Protein AF-A0AAP8LAS8-F1 (afdb_monomer_lite)

Secondary structure (DSSP, 8-state):
-B-S-S----EEEE--EEE-TTS-EEEE--EEE-EEEEEEE-TTS-EEEEEEE-TT-EEEEETTEEEEEEEE--SS-TTPPPTTSB-SSSSBSS-TT--GGGGGG-GGGHHHHS-----EEEEEEE------TTT-

Organism: Escherichia coli (NCBI:txid562)

InterPro domains:
  IPR002628 Photosystem II extrinsic protein O [PF01716] (1-136)
  IPR002628 Photosystem II extrinsic protein O [PTHR34058] (1-136)
  IPR011250 Outer membrane protein/outer membrane enzyme PagP, beta-barrel [SSF56925] (1-136)

Radius of gyration: 20.75 Å; chains: 1; bounding box: 40×28×65 Å

Sequence (136 aa):
KLMTRLTYTLDEIEGPFEVSPDGTIKFEEKDGIDYAAVTVQLPGGERVPFLFTIKQLVASGKPDSFSGEFLVPSYRGSSFLDPKGRGGSTGYDNAVALPAGGRGDEEELLKENIKNTASSTGKNTLSVTKSKPQTG

pLDDT: mean 96.31, std 3.67, range [77.0, 98.75]

Structure (mmCIF, N/CA/C/O backbone):
data_AF-A0AAP8LAS8-F1
#
_entry.id   AF-A0AAP8LAS8-F1
#
loop_
_atom_site.group_PDB
_atom_site.id
_atom_site.type_symbol
_atom_site.label_atom_id
_atom_site.label_alt_id
_atom_site.label_comp_id
_atom_site.label_asym_id
_atom_site.label_entity_id
_atom_site.label_seq_id
_atom_site.pdbx_PDB_ins_code
_atom_site.Cartn_x
_atom_site.Cartn_y
_atom_site.Cartn_z
_atom_site.occupancy
_atom_site.B_iso_or_equiv
_atom_site.auth_seq_id
_atom_site.auth_comp_id
_atom_site.auth_asym_id
_atom_site.auth_atom_id
_atom_site.pdbx_PDB_model_num
ATOM 1 N N . LYS A 1 1 ? -8.025 -13.478 -8.315 1.00 95.81 1 LYS A N 1
ATOM 2 C CA . LYS A 1 1 ? -7.359 -14.565 -7.543 1.00 95.81 1 LYS A CA 1
ATOM 3 C C . LYS A 1 1 ? -6.045 -14.048 -6.958 1.00 95.81 1 LYS A C 1
ATOM 5 O O . LYS A 1 1 ? -5.314 -13.392 -7.684 1.00 95.81 1 LYS A O 1
ATOM 10 N N . LEU A 1 2 ? -5.740 -14.325 -5.689 1.00 97.81 2 LEU A N 1
ATOM 11 C CA . LEU A 1 2 ? -4.477 -13.926 -5.047 1.00 97.81 2 LEU A CA 1
ATOM 12 C C . LEU A 1 2 ? -3.283 -14.739 -5.575 1.00 97.81 2 LEU A C 1
ATOM 14 O O . LEU A 1 2 ? -3.393 -15.960 -5.685 1.00 97.81 2 LEU A O 1
ATOM 18 N N . MET A 1 3 ? -2.165 -14.071 -5.881 1.00 98.19 3 MET A N 1
ATOM 19 C CA . MET A 1 3 ? -0.950 -14.699 -6.430 1.00 98.19 3 MET A CA 1
ATOM 20 C C . MET A 1 3 ? 0.208 -14.787 -5.429 1.00 98.19 3 MET A C 1
ATOM 22 O O . MET A 1 3 ? 1.090 -15.624 -5.595 1.00 98.19 3 MET A O 1
ATOM 26 N N . THR A 1 4 ? 0.216 -13.952 -4.389 1.00 97.56 4 THR A N 1
ATOM 27 C CA . THR A 1 4 ? 1.372 -13.765 -3.492 1.00 97.56 4 THR A CA 1
ATOM 28 C C . THR A 1 4 ? 1.348 -14.626 -2.227 1.00 97.56 4 THR A C 1
ATOM 30 O O . THR A 1 4 ? 2.141 -14.400 -1.326 1.00 97.56 4 THR A O 1
ATOM 33 N N . ARG A 1 5 ? 0.510 -15.674 -2.164 1.00 98.12 5 ARG A N 1
ATOM 34 C CA . ARG A 1 5 ? 0.372 -16.558 -0.981 1.00 98.12 5 ARG A CA 1
ATOM 35 C C . ARG A 1 5 ? -0.022 -15.753 0.274 1.00 98.12 5 ARG A C 1
ATOM 37 O O . ARG A 1 5 ? -0.699 -14.741 0.158 1.00 98.12 5 ARG A O 1
ATOM 44 N N . LEU A 1 6 ? 0.329 -16.234 1.467 1.00 98.06 6 LEU A N 1
ATOM 45 C CA . LEU A 1 6 ? -0.075 -15.675 2.762 1.00 98.06 6 LEU A CA 1
ATOM 46 C C . LEU A 1 6 ? 0.893 -14.575 3.234 1.00 98.06 6 LEU A C 1
ATOM 48 O O . LEU A 1 6 ? 1.549 -14.726 4.256 1.00 98.06 6 LEU A O 1
ATOM 52 N N . THR A 1 7 ? 1.026 -13.502 2.454 1.00 97.81 7 THR A N 1
ATOM 53 C CA . THR A 1 7 ? 1.972 -12.397 2.730 1.00 97.81 7 THR A CA 1
ATOM 54 C C . THR A 1 7 ? 1.297 -11.024 2.737 1.00 97.81 7 THR A C 1
ATOM 56 O O . THR A 1 7 ? 1.943 -10.026 2.441 1.00 97.81 7 THR A O 1
ATOM 59 N N . TYR A 1 8 ? -0.020 -10.975 2.951 1.00 97.94 8 TYR A N 1
ATOM 60 C CA . TYR A 1 8 ? -0.848 -9.774 2.756 1.00 97.94 8 TYR A CA 1
ATOM 61 C C . TYR A 1 8 ? -1.455 -9.219 4.049 1.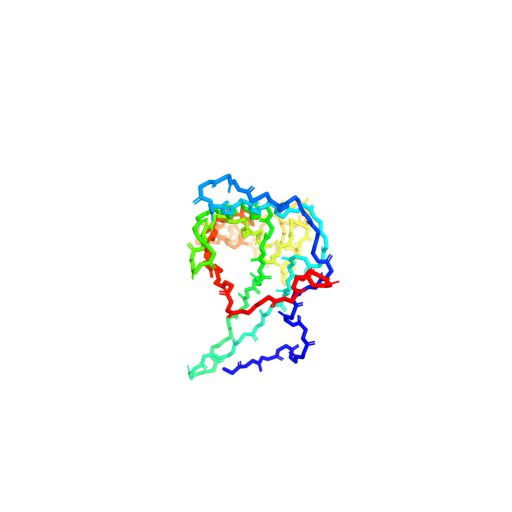00 97.94 8 TYR A C 1
ATOM 63 O O . TYR A 1 8 ? -2.187 -8.235 3.999 1.00 97.94 8 TYR A O 1
ATOM 71 N N . THR A 1 9 ? -1.203 -9.867 5.184 1.00 98.44 9 THR A N 1
ATOM 72 C CA . THR A 1 9 ? -1.667 -9.401 6.492 1.00 98.44 9 THR A CA 1
ATOM 73 C C . THR A 1 9 ? -0.750 -8.288 6.981 1.00 98.44 9 THR A C 1
ATOM 75 O O . THR A 1 9 ? 0.468 -8.411 6.865 1.00 98.44 9 THR A O 1
ATOM 78 N N . LEU A 1 10 ? -1.349 -7.221 7.507 1.00 98.50 10 LEU A N 1
ATOM 79 C CA . LEU A 1 10 ? -0.649 -6.182 8.258 1.00 98.50 10 LEU A CA 1
ATOM 80 C C . LEU A 1 10 ? -0.706 -6.558 9.735 1.00 98.50 10 LEU A C 1
ATOM 82 O O . LEU A 1 10 ? -1.750 -7.036 10.187 1.00 98.50 10 LEU A O 1
ATOM 86 N N . ASP A 1 11 ? 0.392 -6.380 10.456 1.00 98.38 11 ASP A N 1
ATOM 87 C CA . ASP A 1 11 ? 0.525 -6.874 11.827 1.00 98.38 11 ASP A CA 1
ATOM 88 C C . ASP A 1 11 ? 1.465 -5.992 12.653 1.00 98.38 11 ASP A C 1
ATOM 90 O O . ASP A 1 11 ? 2.230 -5.202 12.095 1.00 98.38 11 ASP A O 1
ATOM 94 N N . GLU A 1 12 ? 1.382 -6.134 13.977 1.00 98.12 12 GLU A N 1
ATOM 95 C CA . GLU A 1 12 ? 2.212 -5.413 14.955 1.00 98.12 12 GLU A CA 1
ATOM 96 C C . GLU A 1 12 ? 2.197 -3.887 14.742 1.00 98.12 12 GLU A C 1
ATOM 98 O O . GLU A 1 12 ? 3.207 -3.208 14.894 1.00 98.12 12 GLU A O 1
ATOM 103 N N . ILE A 1 13 ? 1.035 -3.351 14.349 1.00 98.56 13 ILE A N 1
ATOM 104 C CA . ILE A 1 13 ? 0.842 -1.919 14.118 1.00 98.56 13 ILE A CA 1
ATOM 105 C C . ILE A 1 13 ? 0.608 -1.204 15.445 1.00 98.56 13 ILE A C 1
ATOM 107 O O . ILE A 1 13 ? -0.321 -1.533 16.188 1.00 98.56 13 ILE A O 1
ATOM 111 N N . GLU A 1 14 ? 1.402 -0.169 15.689 1.00 98.31 14 GLU A N 1
ATOM 112 C CA . GLU A 1 14 ? 1.330 0.663 16.881 1.00 98.31 14 GLU A CA 1
ATOM 113 C C . GLU A 1 14 ? 0.897 2.093 16.547 1.00 98.31 14 GLU A C 1
ATOM 115 O O . GLU A 1 14 ? 1.136 2.628 15.460 1.00 98.31 14 GLU A O 1
ATOM 120 N N . GLY A 1 15 ? 0.247 2.739 17.513 1.00 98.31 15 GLY A N 1
ATOM 121 C CA . GLY A 1 15 ? -0.205 4.111 17.358 1.00 98.31 15 GLY A CA 1
ATOM 122 C C . GLY A 1 15 ? -1.117 4.583 18.488 1.00 98.31 15 GLY A C 1
ATOM 123 O O . GLY A 1 15 ? -1.733 3.757 19.169 1.00 98.31 15 GLY A O 1
ATOM 124 N N . PRO A 1 16 ? -1.219 5.904 18.730 1.00 98.38 16 PRO A N 1
ATOM 125 C CA . PRO A 1 16 ? -2.176 6.439 19.686 1.00 98.38 16 PRO A CA 1
ATOM 126 C C . PRO A 1 16 ? -3.612 6.111 19.263 1.00 98.38 16 PRO A C 1
ATOM 128 O O . PRO A 1 16 ? -4.014 6.313 18.114 1.00 98.38 16 PRO A O 1
ATOM 131 N N . PHE A 1 17 ? -4.390 5.637 20.233 1.00 98.06 17 PHE A N 1
ATOM 132 C CA . PHE A 1 17 ? -5.813 5.360 20.106 1.00 98.06 17 PHE A CA 1
ATOM 133 C C . PHE A 1 17 ? -6.560 6.132 21.195 1.00 98.06 17 PHE A C 1
ATOM 135 O O . PHE A 1 17 ? -6.538 5.768 22.370 1.00 98.06 17 PHE A O 1
ATOM 142 N N . GLU A 1 18 ? -7.194 7.232 20.808 1.00 98.12 18 GLU A N 1
ATOM 143 C CA . GLU A 1 18 ? -7.873 8.147 21.719 1.00 98.12 18 GLU A CA 1
ATOM 144 C C . GLU A 1 18 ? -9.383 7.947 21.643 1.00 98.12 18 GLU A C 1
ATOM 146 O O . GLU A 1 18 ? -9.970 7.951 20.561 1.00 98.12 18 GLU A O 1
ATOM 151 N N . VAL A 1 19 ? -10.025 7.819 22.805 1.00 97.56 19 VAL A N 1
ATOM 152 C CA . VAL A 1 19 ? -11.485 7.793 22.926 1.00 97.56 19 VAL A CA 1
ATOM 153 C C . VAL A 1 19 ? -11.931 9.088 23.590 1.00 97.56 19 VAL A C 1
ATOM 155 O O . VAL A 1 19 ? -11.585 9.370 24.736 1.00 97.56 19 VAL A O 1
ATOM 158 N N . SER A 1 20 ? -12.696 9.887 22.855 1.00 97.38 20 SER A N 1
ATOM 159 C CA . SER A 1 20 ? -13.236 11.158 23.331 1.00 97.38 20 SER A CA 1
ATOM 160 C C . SER A 1 20 ? -14.463 10.951 24.233 1.00 97.38 20 SER A C 1
ATOM 162 O O . SER A 1 20 ? -15.153 9.936 24.101 1.00 97.38 20 SER A O 1
ATOM 164 N N . PRO A 1 21 ? -14.798 11.906 25.126 1.00 97.19 21 PRO A N 1
ATOM 165 C CA . PRO A 1 21 ? -15.956 11.791 26.023 1.00 97.19 21 PRO A CA 1
ATOM 166 C C . PRO A 1 21 ? -17.308 11.627 25.315 1.00 97.19 21 PRO A C 1
ATOM 168 O O . PRO A 1 21 ? -18.248 11.086 25.888 1.00 97.19 21 PRO A O 1
ATOM 171 N N . ASP A 1 22 ? -17.416 12.084 24.069 1.00 95.88 22 ASP A N 1
ATOM 172 C CA . ASP A 1 22 ? -18.601 11.929 23.224 1.00 95.88 22 ASP A CA 1
ATOM 173 C C . ASP A 1 22 ? -18.661 10.555 22.517 1.00 95.88 22 ASP A C 1
ATOM 175 O O . ASP A 1 22 ? -19.577 10.281 21.735 1.00 95.88 22 ASP A O 1
ATOM 179 N N . GLY A 1 23 ? -17.670 9.695 22.758 1.00 95.44 23 GLY A N 1
ATOM 180 C CA . GLY A 1 23 ? -17.538 8.367 22.179 1.00 95.44 23 GLY A CA 1
ATOM 181 C C . GLY A 1 23 ? -16.921 8.332 20.781 1.00 95.44 23 GLY A C 1
ATOM 182 O O . GLY A 1 23 ? -16.968 7.272 20.163 1.00 95.44 23 GLY A O 1
ATOM 183 N N . THR A 1 24 ? -16.375 9.431 20.238 1.00 97.62 24 THR A N 1
ATOM 184 C CA . THR A 1 24 ? -15.558 9.321 19.013 1.00 97.62 24 THR A CA 1
ATOM 185 C C . THR A 1 24 ? -14.188 8.732 19.303 1.00 97.62 24 THR A C 1
ATOM 187 O O . THR A 1 24 ? -13.578 9.035 20.326 1.00 97.62 24 THR A O 1
ATOM 190 N N . ILE A 1 25 ? -13.694 7.929 18.369 1.00 98.25 25 ILE A N 1
ATOM 191 C CA . ILE A 1 25 ? -12.334 7.406 18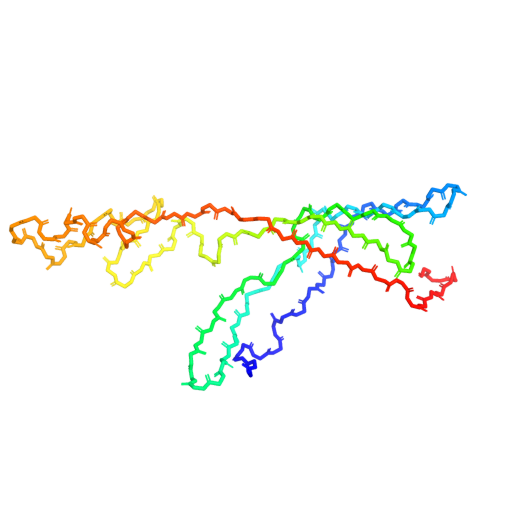.346 1.00 98.25 25 ILE A CA 1
ATOM 192 C C . ILE A 1 25 ? -11.499 8.251 17.392 1.00 98.25 25 ILE A C 1
ATOM 194 O O . ILE A 1 25 ? -11.975 8.648 16.324 1.00 98.25 25 ILE A O 1
ATOM 198 N N . LYS A 1 26 ? -10.237 8.458 17.756 1.00 98.44 26 LYS A N 1
ATOM 199 C CA . LYS A 1 26 ? -9.180 8.887 16.849 1.00 98.44 26 LYS A CA 1
ATOM 200 C C . LYS A 1 26 ? -8.008 7.915 16.960 1.00 98.44 26 LYS A C 1
ATOM 202 O O . LYS A 1 26 ? -7.439 7.752 18.033 1.00 98.44 26 LYS A O 1
ATOM 207 N N . PHE A 1 27 ? -7.665 7.272 15.853 1.00 98.56 27 PHE A N 1
ATOM 208 C CA . PHE A 1 27 ? -6.518 6.380 15.736 1.00 98.56 27 PHE A CA 1
ATOM 209 C C . PHE A 1 27 ? -5.513 6.978 14.754 1.00 98.56 27 PHE A C 1
ATOM 211 O O . PHE A 1 27 ? -5.894 7.353 13.642 1.00 98.56 27 PHE A O 1
ATOM 218 N N . GLU A 1 28 ? -4.246 7.058 15.153 1.00 98.62 28 GLU A N 1
ATOM 219 C CA . GLU A 1 28 ? -3.154 7.428 14.252 1.00 98.62 28 GLU A CA 1
ATOM 220 C C . GLU A 1 28 ? -2.126 6.305 14.197 1.00 98.62 28 GLU A C 1
ATOM 222 O O . GLU A 1 28 ? -1.546 5.964 15.218 1.00 98.62 28 GLU A O 1
ATOM 227 N N . GLU A 1 29 ? -1.867 5.763 13.014 1.00 98.62 29 GLU A N 1
ATOM 228 C CA . GLU A 1 29 ? -0.793 4.792 12.803 1.00 98.62 29 GLU A CA 1
ATOM 229 C C . GLU A 1 29 ? 0.585 5.479 12.918 1.00 98.62 29 GLU A C 1
ATOM 231 O O . GLU A 1 29 ? 0.734 6.647 12.528 1.00 98.62 29 GLU A O 1
ATOM 236 N N . LYS A 1 30 ? 1.574 4.791 13.514 1.00 98.00 30 LYS A N 1
ATOM 237 C CA . LYS A 1 30 ? 2.943 5.309 13.700 1.00 98.00 30 LYS A CA 1
ATOM 238 C C . LYS A 1 30 ? 4.043 4.351 13.254 1.00 98.00 30 LYS A C 1
ATOM 240 O O . LYS A 1 30 ? 5.045 4.840 12.730 1.00 98.00 30 LYS A O 1
ATOM 245 N N . ASP A 1 31 ? 3.908 3.063 13.551 1.00 97.38 31 ASP A N 1
ATOM 246 C CA . ASP A 1 31 ? 4.915 2.051 13.236 1.00 97.38 31 ASP A CA 1
ATOM 247 C C . ASP A 1 31 ? 4.282 0.655 13.096 1.00 97.38 31 ASP A C 1
ATOM 249 O O . ASP A 1 31 ? 3.112 0.451 13.431 1.00 97.38 31 ASP A O 1
ATOM 253 N N . GLY A 1 32 ? 5.079 -0.309 12.633 1.00 98.00 32 GLY A N 1
ATOM 254 C CA . GLY A 1 32 ? 4.721 -1.718 12.493 1.00 98.00 32 GLY A CA 1
ATOM 255 C C . GLY A 1 32 ? 4.862 -2.242 11.065 1.00 98.00 32 GLY A C 1
ATOM 256 O O . GLY A 1 32 ? 5.435 -1.601 10.178 1.00 98.00 32 GLY A O 1
ATOM 257 N N . ILE A 1 33 ? 4.307 -3.431 10.808 1.00 98.38 33 ILE A N 1
ATOM 258 C CA . ILE A 1 33 ? 4.209 -3.992 9.452 1.00 98.38 33 ILE A CA 1
ATOM 259 C C . ILE A 1 33 ? 2.928 -3.449 8.808 1.00 98.38 33 ILE A C 1
ATOM 261 O O . ILE A 1 33 ? 1.928 -4.141 8.622 1.00 98.38 33 ILE A O 1
ATOM 265 N N . ASP A 1 34 ? 2.974 -2.161 8.486 1.00 98.25 34 ASP A N 1
ATOM 266 C CA . ASP A 1 34 ? 1.869 -1.326 8.006 1.00 98.25 34 ASP A CA 1
ATOM 267 C C . ASP A 1 34 ? 1.688 -1.343 6.476 1.00 98.25 34 ASP A C 1
ATOM 269 O O . ASP A 1 34 ? 0.794 -0.673 5.948 1.00 98.25 34 ASP A O 1
ATOM 273 N N . TYR A 1 35 ? 2.504 -2.120 5.752 1.00 98.44 35 TYR A N 1
ATOM 274 C CA . TYR A 1 35 ? 2.341 -2.384 4.325 1.00 98.44 35 TYR A CA 1
ATOM 275 C C . TYR A 1 35 ? 2.719 -3.815 3.919 1.00 98.44 35 TYR A C 1
ATOM 277 O O . TYR A 1 35 ? 3.623 -4.438 4.469 1.00 98.44 35 TYR A O 1
ATOM 285 N N . ALA A 1 36 ? 2.069 -4.311 2.868 1.00 98.62 36 ALA A N 1
ATOM 286 C CA . ALA A 1 36 ? 2.315 -5.607 2.263 1.00 98.62 36 ALA A CA 1
ATOM 287 C C . ALA A 1 36 ? 2.222 -5.526 0.733 1.00 98.62 36 ALA A C 1
ATOM 289 O O . ALA A 1 36 ? 1.262 -5.001 0.161 1.00 98.62 36 ALA A O 1
ATOM 290 N N . ALA A 1 37 ? 3.221 -6.073 0.041 1.00 98.50 37 ALA A N 1
ATOM 291 C CA . ALA A 1 37 ? 3.218 -6.165 -1.414 1.00 98.50 37 ALA A CA 1
ATOM 292 C C . ALA A 1 37 ? 2.298 -7.304 -1.873 1.00 98.50 37 ALA A C 1
ATOM 294 O O . ALA A 1 37 ? 2.549 -8.479 -1.598 1.00 98.50 37 ALA A O 1
ATOM 295 N N . VAL A 1 38 ? 1.249 -6.962 -2.619 1.00 98.69 38 VAL A N 1
ATOM 296 C CA . VAL A 1 38 ? 0.233 -7.913 -3.072 1.00 98.69 38 VAL A CA 1
ATOM 297 C C . VAL A 1 38 ? 0.170 -7.924 -4.592 1.00 98.69 38 VAL A C 1
ATOM 299 O O . VAL A 1 38 ? 0.391 -6.925 -5.273 1.00 98.69 38 VAL A O 1
ATOM 302 N N . THR A 1 39 ? -0.116 -9.088 -5.164 1.00 98.69 39 THR A N 1
ATOM 303 C CA . THR A 1 39 ? -0.480 -9.196 -6.577 1.00 98.69 39 THR A CA 1
ATOM 304 C C . THR A 1 39 ? -1.694 -10.090 -6.708 1.00 98.69 39 THR A C 1
ATOM 306 O O . THR A 1 39 ? -1.735 -11.206 -6.179 1.00 98.69 39 THR A O 1
ATOM 309 N N . VAL A 1 40 ? -2.684 -9.602 -7.444 1.00 98.44 40 VAL A N 1
ATOM 310 C CA . VAL A 1 40 ? -3.886 -10.356 -7.792 1.00 98.44 40 VAL A CA 1
ATOM 311 C C . VAL A 1 40 ? -3.958 -10.538 -9.297 1.00 98.44 40 VAL A C 1
ATOM 313 O O . VAL A 1 40 ? -3.444 -9.731 -10.062 1.00 98.44 40 VAL A O 1
ATOM 316 N N . GLN A 1 41 ? -4.598 -11.617 -9.722 1.00 98.44 41 GLN A N 1
ATOM 317 C CA . GLN A 1 41 ? -4.915 -11.877 -11.116 1.00 98.44 41 GLN A CA 1
ATOM 318 C C . GLN A 1 41 ? -6.410 -11.653 -11.348 1.00 98.44 41 GLN A C 1
ATOM 320 O O . GLN A 1 41 ? -7.235 -12.284 -10.670 1.00 98.44 41 GLN A O 1
ATOM 325 N N . LEU A 1 42 ? -6.741 -10.763 -12.278 1.00 98.19 42 LEU A N 1
ATOM 326 C CA . LEU A 1 42 ? -8.096 -10.500 -12.749 1.00 98.19 42 LEU A CA 1
ATOM 327 C C . LEU A 1 42 ? -8.588 -11.638 -13.662 1.00 98.19 42 LEU A C 1
ATOM 329 O O . LEU A 1 42 ? -7.780 -12.423 -14.182 1.00 98.19 42 LEU A O 1
ATOM 333 N N . PRO A 1 43 ? -9.912 -11.759 -13.874 1.00 97.94 43 PRO A N 1
ATOM 334 C CA . PRO A 1 43 ? -10.440 -12.557 -14.975 1.00 97.94 43 PRO A CA 1
ATOM 335 C C . PRO A 1 43 ? -9.767 -12.152 -16.294 1.00 97.94 43 PRO A C 1
ATOM 337 O O . PRO A 1 43 ? -9.520 -10.975 -16.526 1.00 97.94 43 PRO A O 1
ATOM 340 N N . GLY A 1 44 ? -9.420 -13.124 -17.135 1.00 97.31 44 GLY A N 1
ATOM 341 C CA . GLY A 1 44 ? -8.662 -12.870 -18.369 1.00 97.31 44 GLY A CA 1
ATOM 342 C C . GLY A 1 44 ? -7.137 -12.915 -18.214 1.00 97.31 44 GLY A C 1
ATOM 343 O O . GLY A 1 44 ? -6.432 -12.948 -19.213 1.00 97.31 44 GLY A O 1
ATOM 344 N N . GLY A 1 45 ? -6.610 -13.018 -16.989 1.00 97.88 45 GLY A N 1
ATOM 345 C CA . GLY A 1 45 ? -5.195 -13.329 -16.759 1.00 97.88 45 GLY A CA 1
ATOM 346 C C . GLY A 1 45 ? -4.291 -12.140 -16.450 1.00 97.88 45 GLY A C 1
ATOM 347 O O . GLY A 1 45 ? -3.141 -12.354 -16.064 1.00 97.88 45 GLY A O 1
ATOM 348 N N . GLU A 1 46 ? -4.809 -10.916 -16.536 1.00 98.38 46 GLU A N 1
ATOM 349 C CA . GLU A 1 46 ? -4.083 -9.706 -16.154 1.00 98.38 46 GLU A CA 1
ATOM 350 C C . GLU A 1 46 ? -3.686 -9.744 -14.672 1.00 98.38 46 GLU A C 1
ATOM 352 O O . GLU A 1 46 ? -4.490 -10.105 -13.808 1.00 98.38 46 GLU A O 1
ATOM 357 N N . ARG A 1 47 ? -2.437 -9.377 -14.371 1.00 98.38 47 ARG A N 1
ATOM 358 C CA . ARG A 1 47 ? -1.913 -9.303 -13.004 1.00 98.38 47 ARG A CA 1
ATOM 359 C C . ARG A 1 47 ? -1.777 -7.851 -12.579 1.00 98.38 47 ARG A C 1
ATOM 361 O O . ARG A 1 47 ? -1.029 -7.103 -13.195 1.00 98.38 47 ARG A O 1
ATOM 368 N N . VAL A 1 48 ? -2.432 -7.506 -11.480 1.00 98.56 48 VAL A N 1
ATOM 369 C CA . VAL A 1 48 ? -2.422 -6.165 -10.899 1.00 98.56 48 VAL A CA 1
ATOM 370 C C . VAL A 1 48 ? -1.633 -6.210 -9.587 1.00 98.56 48 VAL A C 1
ATOM 372 O O . VAL A 1 48 ? -2.117 -6.790 -8.604 1.00 98.56 48 VAL A O 1
ATOM 375 N N . PRO A 1 49 ? -0.397 -5.680 -9.558 1.00 98.50 49 PRO A N 1
ATOM 376 C CA . PRO A 1 49 ? 0.348 -5.480 -8.325 1.00 98.50 49 PRO A CA 1
ATOM 377 C C . PRO A 1 49 ? -0.121 -4.207 -7.616 1.00 98.50 49 PRO A C 1
ATOM 379 O O . PRO A 1 49 ? -0.382 -3.190 -8.254 1.00 98.50 49 PRO A O 1
ATOM 382 N N . PHE A 1 50 ? -0.193 -4.249 -6.291 1.00 98.56 50 PHE A N 1
ATOM 383 C CA . PHE A 1 50 ? -0.473 -3.083 -5.460 1.00 98.56 50 PHE A CA 1
ATOM 384 C C . PHE A 1 50 ? 0.150 -3.252 -4.073 1.00 98.56 50 PHE A C 1
ATOM 386 O O . PHE A 1 50 ? 0.475 -4.364 -3.647 1.00 98.56 50 PHE A O 1
ATOM 393 N N . LEU A 1 51 ? 0.335 -2.136 -3.372 1.00 98.19 51 LEU A N 1
ATOM 394 C CA . LEU A 1 51 ? 0.751 -2.132 -1.976 1.00 98.19 51 LEU A CA 1
ATOM 395 C C . LEU A 1 51 ? -0.507 -2.031 -1.111 1.00 98.19 51 LEU A C 1
ATOM 397 O O . LEU A 1 51 ? -1.196 -1.015 -1.151 1.00 98.19 51 LEU A O 1
ATOM 401 N N . PHE A 1 52 ? -0.839 -3.087 -0.370 1.00 98.56 52 PHE A N 1
ATOM 402 C CA . PHE A 1 52 ? -1.853 -2.988 0.676 1.00 98.56 52 PHE A CA 1
ATOM 403 C C . PHE A 1 52 ? -1.200 -2.318 1.881 1.00 98.56 52 PHE A C 1
ATOM 405 O O . PHE A 1 52 ? -0.165 -2.794 2.326 1.00 98.56 52 PHE A O 1
ATOM 412 N N . THR A 1 53 ? 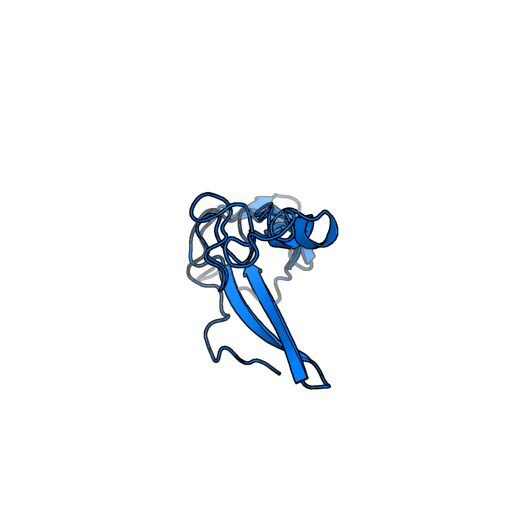-1.722 -1.190 2.350 1.00 98.75 53 THR A N 1
ATOM 413 C CA . THR A 1 53 ? -1.033 -0.353 3.341 1.00 98.75 53 THR A CA 1
ATOM 414 C C . THR A 1 53 ? -2.026 0.456 4.159 1.00 98.75 53 THR A C 1
ATOM 416 O O . THR A 1 53 ? -3.126 0.735 3.682 1.00 98.75 53 THR A O 1
ATOM 419 N N . ILE A 1 54 ? -1.616 0.850 5.361 1.00 98.62 54 ILE A N 1
ATOM 420 C CA . ILE A 1 54 ? -2.268 1.884 6.175 1.00 98.62 54 ILE A CA 1
ATOM 421 C C . ILE A 1 54 ? -1.267 2.933 6.691 1.00 98.62 54 ILE A C 1
ATOM 423 O O . ILE A 1 54 ? -1.544 3.610 7.674 1.00 98.62 54 ILE A O 1
ATOM 427 N N . LYS A 1 55 ? -0.120 3.083 6.016 1.00 98.50 55 LYS A N 1
ATOM 428 C CA . LYS A 1 55 ? 0.904 4.093 6.325 1.00 98.50 55 LYS A CA 1
ATOM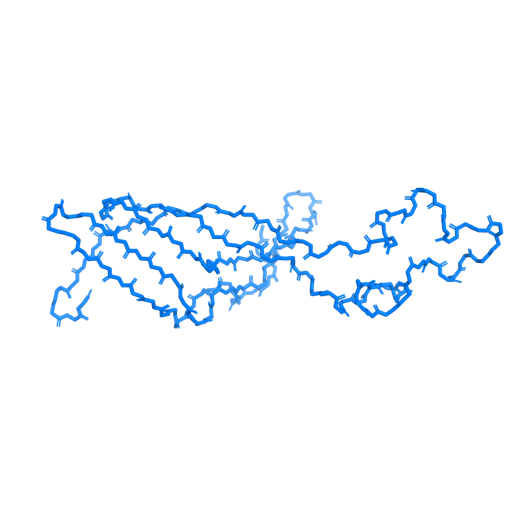 429 C C . LYS A 1 55 ? 0.319 5.473 6.589 1.00 98.50 55 LYS A C 1
ATOM 431 O O . LYS A 1 55 ? -0.377 6.020 5.735 1.00 98.50 55 LYS A O 1
ATOM 436 N N . GLN A 1 56 ? 0.696 6.068 7.711 1.00 98.38 56 GLN A N 1
ATOM 437 C CA . GLN A 1 56 ? 0.275 7.395 8.152 1.00 98.38 56 GLN A CA 1
ATOM 438 C C . GLN A 1 56 ? -1.252 7.541 8.224 1.00 98.38 56 GLN A C 1
ATOM 440 O O . GLN A 1 56 ? -1.782 8.629 7.993 1.00 98.38 56 GLN A O 1
ATOM 445 N N . LEU A 1 57 ? -1.974 6.450 8.507 1.00 98.69 57 LEU A N 1
ATOM 446 C CA . LEU A 1 57 ? -3.423 6.493 8.665 1.00 98.69 57 LEU A CA 1
ATOM 447 C C . LEU A 1 57 ? -3.791 7.403 9.835 1.00 98.69 57 LEU A C 1
ATOM 449 O O . LEU A 1 57 ? -3.354 7.182 10.960 1.00 98.69 57 LEU A O 1
ATOM 453 N N . VAL A 1 58 ? -4.677 8.361 9.576 1.00 98.31 58 VAL A N 1
ATOM 454 C CA . VAL A 1 58 ? -5.360 9.137 10.617 1.00 98.31 58 VAL A CA 1
ATOM 455 C C . VAL A 1 58 ? -6.854 8.886 10.483 1.00 98.31 58 VAL A C 1
ATOM 457 O O . VAL A 1 58 ? -7.521 9.488 9.641 1.00 98.31 58 VAL A O 1
ATOM 460 N N . ALA A 1 59 ? -7.382 7.964 11.288 1.00 98.50 59 ALA A N 1
ATOM 461 C CA . ALA A 1 59 ? -8.782 7.565 11.255 1.00 98.50 59 ALA A CA 1
ATOM 462 C C . ALA A 1 59 ? -9.560 8.173 12.423 1.00 98.50 59 ALA A C 1
ATOM 464 O O . ALA A 1 59 ? -9.147 8.077 13.575 1.00 98.50 59 ALA A O 1
ATOM 465 N N . SER A 1 60 ? -10.713 8.776 12.136 1.00 98.44 60 SER A N 1
ATOM 466 C CA . SER A 1 60 ? -11.590 9.358 13.153 1.00 98.44 60 SER A CA 1
ATOM 467 C C . SER A 1 60 ? -13.061 9.068 12.871 1.00 98.44 60 SER A C 1
ATOM 469 O O . SER A 1 60 ? -13.460 8.839 11.726 1.00 98.44 60 SER A O 1
ATOM 471 N N . GLY A 1 61 ? -13.875 9.024 13.921 1.00 98.38 61 GLY A N 1
ATOM 472 C CA . GLY A 1 61 ? -15.313 8.785 13.807 1.00 98.38 61 GLY A CA 1
ATOM 473 C C . GLY A 1 61 ? -15.874 8.028 15.000 1.00 98.38 61 GLY A C 1
ATOM 474 O O . GLY A 1 61 ? -15.267 7.987 16.067 1.00 98.38 61 GLY A O 1
ATOM 475 N N . LYS A 1 62 ? -17.059 7.445 14.837 1.00 98.12 62 LYS A N 1
ATOM 476 C CA . LYS A 1 62 ? -17.678 6.610 15.872 1.00 98.12 62 LYS A CA 1
ATOM 477 C C . LYS A 1 62 ? -17.167 5.160 15.760 1.00 98.12 62 LYS A C 1
ATOM 479 O O . LYS A 1 62 ? -16.676 4.776 14.701 1.00 98.12 62 LYS A O 1
ATOM 484 N N . PRO A 1 63 ? -17.249 4.341 16.825 1.00 97.19 63 PRO A N 1
ATOM 485 C CA . PRO A 1 63 ? -16.697 2.984 16.809 1.00 97.19 63 PRO A CA 1
ATOM 486 C C . PRO A 1 63 ? -17.322 2.053 15.766 1.00 97.19 63 PRO A C 1
ATOM 488 O O . PRO A 1 63 ? -16.651 1.147 15.285 1.00 97.19 63 PRO A O 1
ATOM 491 N N . ASP A 1 64 ? -18.580 2.277 15.392 1.00 97.19 64 ASP A N 1
ATOM 492 C CA . ASP A 1 64 ? -19.271 1.548 14.324 1.00 97.19 64 ASP A CA 1
ATOM 493 C C . ASP A 1 64 ? -18.712 1.870 12.929 1.00 97.19 64 ASP A C 1
ATOM 495 O O . ASP A 1 64 ? -18.744 1.018 12.039 1.00 97.19 64 ASP A O 1
ATOM 499 N N . SER A 1 65 ? -18.169 3.072 12.735 1.00 97.88 65 SER A N 1
ATOM 500 C CA . SER A 1 65 ? -17.531 3.501 11.494 1.00 97.88 65 SER A CA 1
ATOM 501 C C . SER A 1 65 ? -16.632 4.720 11.728 1.00 97.88 65 SER A C 1
ATOM 503 O O . SER A 1 65 ? -17.097 5.866 11.742 1.00 97.88 65 SER A O 1
ATOM 505 N N . PHE A 1 66 ? -15.324 4.490 11.820 1.00 98.06 66 PHE A N 1
ATOM 506 C CA . PHE A 1 66 ? -14.310 5.543 11.825 1.00 98.06 66 PHE A CA 1
ATOM 507 C C . PHE A 1 66 ? -13.447 5.425 10.571 1.00 98.06 66 PHE A C 1
ATOM 509 O O . PHE A 1 66 ? -13.088 4.332 10.142 1.00 98.06 66 PHE A O 1
ATOM 516 N N . SER A 1 67 ? -13.187 6.552 9.911 1.00 98.44 67 SER A N 1
ATOM 517 C CA . SER A 1 67 ? -12.538 6.580 8.597 1.00 98.44 67 SER A CA 1
ATOM 518 C C . SER A 1 67 ? -11.365 7.539 8.575 1.00 98.44 67 SER A C 1
ATOM 520 O O . SER A 1 67 ? -11.348 8.525 9.308 1.00 98.44 67 SER A O 1
ATOM 522 N N . GLY A 1 68 ? -10.407 7.262 7.702 1.00 98.38 68 GLY A N 1
ATOM 523 C CA . GLY A 1 68 ? -9.195 8.053 7.575 1.00 98.38 68 GLY A CA 1
ATOM 524 C C . GLY A 1 68 ? -8.562 7.941 6.206 1.00 98.38 68 GLY A C 1
ATOM 525 O O . GLY A 1 68 ? -8.828 6.997 5.456 1.00 98.38 68 GLY A O 1
ATOM 526 N N . GLU A 1 69 ? -7.721 8.916 5.899 1.00 98.50 69 GLU A N 1
ATOM 527 C CA . GLU A 1 69 ? -6.820 8.861 4.756 1.00 98.50 69 GLU A CA 1
ATOM 528 C C . GLU A 1 69 ? -5.482 8.261 5.179 1.00 98.50 69 GLU A C 1
ATOM 530 O O . GLU A 1 69 ? -5.073 8.389 6.333 1.00 98.50 69 GLU A O 1
ATOM 535 N N . PHE A 1 70 ? -4.822 7.587 4.243 1.00 98.56 70 PHE A N 1
ATOM 536 C CA . PHE A 1 70 ? -3.505 6.991 4.431 1.00 98.56 70 PHE A CA 1
ATOM 537 C C . PHE A 1 70 ? -2.667 7.148 3.163 1.00 98.56 70 PHE A C 1
ATOM 539 O O . PHE A 1 70 ? -3.187 7.331 2.058 1.00 98.56 70 PHE A O 1
ATOM 546 N N . LEU A 1 71 ? -1.353 7.053 3.315 1.00 98.44 71 LEU A N 1
ATOM 547 C CA . LEU A 1 71 ? -0.407 7.139 2.219 1.00 98.44 71 LEU A CA 1
ATOM 548 C C . LEU A 1 71 ? -0.319 5.799 1.480 1.00 98.44 71 LEU A C 1
ATOM 550 O O . LEU A 1 71 ? -0.134 4.741 2.083 1.00 98.44 71 LEU A O 1
ATOM 554 N N . VAL A 1 72 ? -0.358 5.857 0.151 1.00 98.50 72 VAL A N 1
ATOM 555 C CA . VAL A 1 72 ? -0.026 4.744 -0.742 1.00 98.50 72 VAL A CA 1
ATOM 556 C C . VAL A 1 72 ? 1.298 5.071 -1.431 1.00 98.50 72 VAL A C 1
ATOM 558 O O . VAL A 1 72 ? 1.301 5.749 -2.463 1.00 98.50 72 VAL A O 1
ATOM 561 N N . PRO A 1 73 ? 2.445 4.636 -0.879 1.00 98.12 73 PRO A N 1
ATOM 562 C CA . PRO A 1 73 ? 3.723 4.768 -1.562 1.00 98.12 73 PRO A CA 1
ATOM 563 C C . PRO A 1 73 ? 3.707 4.078 -2.927 1.00 98.12 73 PRO A C 1
ATOM 565 O O . PRO A 1 73 ? 2.971 3.111 -3.145 1.00 98.12 73 PRO A O 1
ATOM 568 N N . SER A 1 74 ? 4.577 4.532 -3.832 1.00 98.00 74 SER A N 1
ATOM 569 C CA . SER A 1 74 ? 4.845 3.795 -5.066 1.00 98.00 74 SER A CA 1
ATOM 570 C C . SER A 1 74 ? 5.219 2.343 -4.742 1.00 98.00 74 SER A C 1
ATOM 572 O O . SER A 1 74 ? 6.081 2.081 -3.903 1.00 98.00 74 SER A O 1
ATOM 574 N N . TYR A 1 75 ? 4.603 1.389 -5.446 1.00 97.81 75 TYR A N 1
ATOM 575 C CA . TYR A 1 75 ? 4.887 -0.044 -5.291 1.00 97.81 75 TYR A CA 1
ATOM 576 C C . TYR A 1 75 ? 6.360 -0.390 -5.575 1.00 97.81 75 TYR A C 1
ATOM 578 O O . TYR A 1 75 ? 6.889 -1.390 -5.086 1.00 97.81 75 TYR A O 1
ATOM 586 N N . ARG A 1 76 ? 7.033 0.433 -6.387 1.00 97.75 76 ARG A N 1
ATOM 587 C CA . ARG A 1 76 ? 8.472 0.354 -6.644 1.00 97.75 76 ARG A CA 1
ATOM 588 C C . ARG A 1 76 ? 9.173 1.548 -6.005 1.00 97.75 76 ARG A C 1
ATOM 590 O O . ARG A 1 76 ? 8.770 2.689 -6.227 1.00 97.75 76 ARG A O 1
ATOM 597 N N . GLY A 1 77 ? 10.230 1.277 -5.242 1.00 95.94 77 GLY A N 1
ATOM 598 C CA . GLY A 1 77 ? 11.092 2.320 -4.685 1.00 95.94 77 GLY A CA 1
ATOM 599 C C . GLY A 1 77 ? 11.845 3.090 -5.774 1.00 95.94 77 GLY A C 1
ATOM 600 O O . GLY A 1 77 ? 11.952 2.630 -6.910 1.00 95.94 77 GLY A O 1
ATOM 601 N N . SER A 1 78 ? 12.400 4.249 -5.417 1.00 96.25 78 SER A N 1
ATOM 602 C CA . SER A 1 78 ? 13.116 5.135 -6.352 1.00 96.25 78 SER A CA 1
ATOM 603 C C . SER A 1 78 ? 14.322 4.482 -7.030 1.00 96.25 78 SER A C 1
ATOM 605 O O . SER A 1 78 ? 14.605 4.782 -8.188 1.00 96.25 78 SER A O 1
ATOM 607 N N . SER A 1 79 ? 14.984 3.542 -6.357 1.00 97.06 79 SER A N 1
ATOM 608 C CA . SER A 1 79 ? 16.127 2.788 -6.886 1.00 97.06 79 SER A CA 1
ATOM 609 C C . SER A 1 79 ? 15.744 1.507 -7.639 1.00 97.06 79 SER A C 1
ATOM 611 O O . SER A 1 79 ? 16.619 0.737 -8.032 1.00 97.06 79 SER A O 1
ATOM 613 N N . PHE A 1 80 ? 14.450 1.233 -7.844 1.00 97.88 80 PHE A N 1
ATOM 614 C CA . PHE A 1 80 ? 14.029 0.091 -8.651 1.00 97.88 80 PHE A CA 1
ATOM 615 C C . PHE A 1 80 ? 14.493 0.260 -10.101 1.00 97.88 80 PHE A C 1
ATOM 617 O O . PHE A 1 80 ? 14.259 1.301 -10.714 1.00 97.88 80 PHE A O 1
ATOM 624 N N . LEU A 1 81 ? 15.094 -0.793 -10.653 1.00 97.69 81 LEU A N 1
ATOM 625 C CA . LEU A 1 81 ? 15.531 -0.839 -12.041 1.00 97.69 81 LEU A CA 1
ATOM 626 C C . LEU A 1 81 ? 14.548 -1.657 -12.869 1.00 97.69 81 LEU A C 1
ATOM 628 O O . LEU A 1 81 ? 14.235 -2.805 -12.544 1.00 97.69 81 LEU A O 1
ATOM 632 N N . ASP A 1 82 ? 14.075 -1.071 -13.963 1.00 97.19 82 ASP A N 1
ATOM 633 C CA . ASP A 1 82 ? 13.358 -1.827 -14.978 1.00 97.19 82 ASP A CA 1
ATOM 634 C C . ASP A 1 82 ? 14.319 -2.738 -15.777 1.00 97.19 82 ASP A C 1
ATOM 636 O O . ASP A 1 82 ? 15.541 -2.637 -15.641 1.00 97.19 82 ASP A O 1
ATOM 640 N N . PRO A 1 83 ? 13.811 -3.637 -16.641 1.00 97.50 83 PRO A N 1
ATOM 641 C CA . PRO A 1 83 ? 14.663 -4.545 -17.414 1.00 97.50 83 PRO A CA 1
ATOM 642 C C . PRO A 1 83 ? 15.662 -3.865 -18.364 1.00 97.50 83 PRO A C 1
ATOM 644 O O . PRO A 1 83 ? 16.546 -4.536 -18.888 1.00 97.50 83 PRO A O 1
ATOM 647 N N . LYS A 1 84 ? 15.518 -2.561 -18.632 1.00 96.31 84 LYS A N 1
ATOM 648 C CA . LYS A 1 84 ? 16.466 -1.764 -19.422 1.00 96.31 84 LYS A CA 1
ATOM 649 C C . LYS A 1 84 ? 17.472 -1.019 -18.541 1.00 96.31 84 LYS A C 1
ATOM 651 O O . LYS A 1 84 ? 18.250 -0.225 -19.057 1.00 96.31 84 LYS A O 1
ATOM 656 N N . GLY A 1 85 ? 17.471 -1.280 -17.235 1.00 96.00 85 GLY A N 1
ATOM 657 C CA . GLY A 1 85 ? 18.330 -0.609 -16.270 1.00 96.00 85 GLY A CA 1
ATOM 658 C C . GLY A 1 85 ? 17.890 0.820 -15.968 1.00 96.00 85 GLY A C 1
ATOM 659 O O . GLY A 1 85 ? 18.698 1.576 -15.436 1.00 96.00 85 GLY A O 1
ATOM 660 N N . ARG A 1 86 ? 16.649 1.207 -16.303 1.00 96.88 86 ARG A N 1
ATOM 661 C CA . ARG A 1 86 ? 16.129 2.549 -16.015 1.00 96.88 86 ARG A CA 1
ATOM 662 C C . ARG A 1 86 ? 15.509 2.604 -14.628 1.00 96.88 86 ARG A C 1
ATOM 664 O O . ARG A 1 86 ? 14.736 1.708 -14.275 1.00 96.88 86 ARG A O 1
ATOM 671 N N . GLY A 1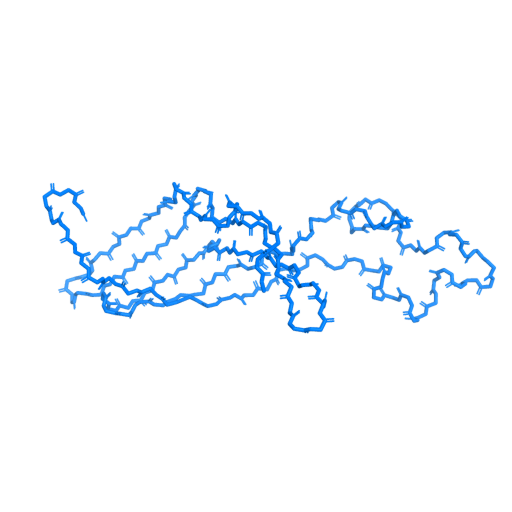 87 ? 15.787 3.660 -13.876 1.00 96.38 87 GLY A N 1
ATOM 672 C CA . GLY A 1 87 ? 15.281 3.861 -12.517 1.00 96.38 87 GLY A CA 1
ATOM 673 C C . GLY A 1 87 ? 15.061 5.340 -12.202 1.00 96.38 87 GLY A C 1
ATOM 674 O O . GLY A 1 87 ? 15.309 6.198 -13.041 1.00 96.38 87 GLY A O 1
ATOM 675 N N . GLY A 1 88 ? 14.525 5.637 -11.017 1.00 94.62 88 GLY A N 1
ATOM 676 C CA . GLY A 1 88 ? 14.215 7.016 -10.618 1.00 94.62 88 GLY A CA 1
ATOM 677 C C . GLY A 1 88 ? 15.411 7.746 -10.015 1.00 94.62 88 GLY A C 1
ATOM 678 O O . GLY A 1 88 ? 15.706 8.870 -10.398 1.00 94.62 88 GLY A O 1
ATOM 679 N N . SER A 1 89 ? 16.105 7.108 -9.069 1.00 95.00 89 SER A N 1
ATOM 680 C CA . SER A 1 89 ? 17.294 7.670 -8.406 1.00 95.00 89 SER A CA 1
ATOM 681 C C . SER A 1 89 ? 18.610 7.031 -8.846 1.00 95.00 89 SER A C 1
ATOM 683 O O . SER A 1 89 ? 19.673 7.618 -8.664 1.00 95.00 89 SER A O 1
ATOM 685 N N . THR A 1 90 ? 18.553 5.826 -9.411 1.00 94.81 90 THR A N 1
ATOM 686 C CA . THR A 1 90 ? 19.706 5.073 -9.919 1.00 94.81 90 THR A CA 1
ATOM 687 C C . THR A 1 90 ? 19.363 4.451 -11.264 1.00 94.81 90 THR A C 1
ATOM 689 O O . THR A 1 90 ? 18.199 4.142 -11.503 1.00 94.81 90 THR A O 1
ATOM 692 N N . GLY A 1 91 ? 20.372 4.156 -12.081 1.00 95.81 91 GLY A N 1
ATOM 693 C CA . GLY A 1 91 ? 20.182 3.576 -13.411 1.00 95.81 91 GLY A CA 1
ATOM 694 C C . GLY A 1 91 ? 20.190 4.631 -14.514 1.00 95.81 91 GLY A C 1
ATOM 695 O O . GLY A 1 91 ? 20.597 5.768 -14.288 1.00 95.81 91 GLY A O 1
ATOM 696 N N . TYR A 1 92 ? 19.782 4.223 -15.711 1.00 94.19 92 TYR A N 1
ATOM 697 C CA . TYR A 1 92 ? 19.685 5.101 -16.875 1.00 94.19 92 TYR A CA 1
ATOM 698 C C . TYR A 1 92 ? 18.383 5.907 -16.863 1.00 94.19 92 TYR A C 1
ATOM 700 O O . TYR A 1 92 ? 17.358 5.448 -16.357 1.00 94.19 92 TYR A O 1
ATOM 708 N N . ASP A 1 93 ? 18.413 7.087 -17.464 1.00 92.31 93 ASP A N 1
ATOM 709 C CA . ASP A 1 93 ? 17.250 7.946 -17.691 1.00 92.31 93 ASP A CA 1
ATOM 710 C C . ASP A 1 93 ? 16.605 7.719 -19.067 1.00 92.31 93 ASP A C 1
ATOM 712 O O . ASP A 1 93 ? 15.496 8.188 -19.305 1.00 92.31 93 ASP A O 1
ATOM 716 N N . ASN A 1 94 ? 17.243 6.943 -19.949 1.00 91.88 94 ASN A N 1
ATOM 717 C CA . ASN A 1 94 ? 16.743 6.623 -21.282 1.00 91.88 94 ASN A CA 1
ATOM 718 C C . ASN A 1 94 ? 16.937 5.150 -21.682 1.00 91.88 94 ASN A C 1
ATOM 720 O O . ASN A 1 94 ? 17.530 4.333 -20.968 1.00 91.88 94 ASN A O 1
ATOM 724 N N . ALA A 1 95 ? 16.406 4.768 -22.847 1.00 94.06 95 ALA A N 1
ATOM 725 C CA . ALA A 1 95 ? 16.570 3.420 -23.382 1.00 94.06 95 ALA A CA 1
ATOM 726 C C . ALA A 1 95 ? 17.888 3.275 -24.169 1.00 94.06 95 ALA A C 1
ATOM 728 O O . ALA A 1 95 ? 17.889 3.214 -25.399 1.00 94.06 95 ALA A O 1
ATOM 729 N N . VAL A 1 96 ? 19.005 3.115 -23.448 1.00 92.94 96 VAL A N 1
ATOM 730 C CA . VAL A 1 96 ? 20.382 3.034 -23.995 1.00 92.94 96 VAL A CA 1
ATOM 731 C C . VAL A 1 96 ? 20.607 1.980 -25.091 1.00 92.94 96 VAL A C 1
ATOM 733 O O . VAL A 1 96 ? 21.549 2.078 -25.873 1.00 92.94 96 VAL A O 1
ATOM 736 N N . ALA A 1 97 ? 19.739 0.968 -25.186 1.00 93.12 97 ALA A N 1
ATOM 737 C CA . ALA A 1 97 ? 19.803 -0.059 -26.227 1.00 93.12 97 ALA A CA 1
ATOM 738 C C . ALA A 1 97 ? 19.342 0.427 -27.619 1.00 93.12 97 ALA A C 1
ATOM 740 O O . ALA A 1 97 ? 19.487 -0.313 -28.591 1.00 93.12 97 ALA A O 1
ATOM 741 N N . LEU A 1 98 ? 18.774 1.635 -27.731 1.00 90.00 98 LEU A N 1
ATOM 742 C CA . LEU A 1 98 ? 18.273 2.222 -28.980 1.00 90.00 98 LEU A CA 1
ATOM 743 C C . LEU A 1 98 ? 18.984 3.554 -29.306 1.00 90.00 98 LEU A C 1
ATOM 745 O O . LEU A 1 98 ? 18.347 4.606 -29.300 1.00 90.00 98 LEU A O 1
ATOM 749 N N . PRO A 1 99 ? 20.297 3.538 -29.611 1.00 86.62 99 PRO A N 1
ATOM 750 C CA . PRO A 1 99 ? 21.074 4.768 -29.796 1.00 86.62 99 PRO A CA 1
ATOM 751 C C . PRO A 1 99 ? 20.801 5.487 -31.128 1.00 86.62 99 PRO A C 1
ATOM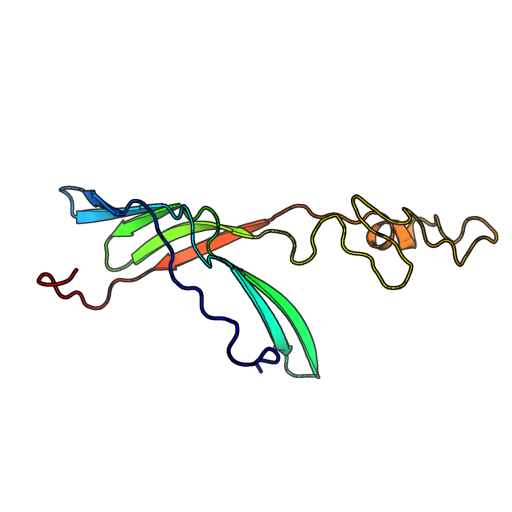 753 O O . PRO A 1 99 ? 21.052 6.683 -31.258 1.00 86.62 99 PRO A O 1
ATOM 756 N N . ALA A 1 100 ? 20.322 4.773 -32.150 1.00 83.75 100 ALA A N 1
ATOM 757 C CA . ALA A 1 100 ? 20.157 5.338 -33.485 1.00 83.75 100 ALA A CA 1
ATOM 758 C C . ALA A 1 100 ? 19.024 6.377 -33.522 1.00 83.75 100 ALA A C 1
ATOM 760 O O . ALA A 1 100 ? 17.895 6.086 -33.129 1.00 83.75 100 ALA A O 1
ATOM 761 N N . GLY A 1 101 ? 19.329 7.577 -34.027 1.00 77.00 101 GLY A N 1
ATOM 762 C CA . GLY A 1 101 ? 18.342 8.636 -34.255 1.00 77.00 101 GLY A CA 1
ATOM 763 C C . GLY A 1 101 ? 17.678 9.189 -32.991 1.00 77.00 101 GLY A C 1
ATOM 764 O O . GLY A 1 101 ? 16.597 9.751 -33.103 1.00 77.00 101 GLY A O 1
ATOM 765 N N . GLY A 1 102 ? 18.275 9.003 -31.806 1.00 82.62 102 GLY A N 1
ATOM 766 C CA . GLY A 1 102 ? 17.685 9.458 -30.539 1.00 82.62 102 GLY A CA 1
ATOM 767 C C . GLY A 1 102 ? 16.436 8.676 -30.125 1.00 82.62 102 GLY A C 1
ATOM 768 O O . GLY A 1 102 ? 15.679 9.135 -29.281 1.00 82.62 102 GLY A O 1
ATOM 769 N N . ARG A 1 103 ? 16.206 7.488 -30.700 1.00 85.88 103 ARG A N 1
ATOM 770 C CA . ARG A 1 103 ? 15.010 6.679 -30.427 1.00 85.88 103 ARG A CA 1
ATOM 771 C C . ARG A 1 103 ? 14.860 6.313 -28.949 1.00 85.88 103 ARG A C 1
ATOM 773 O O . ARG A 1 103 ? 13.750 6.171 -28.464 1.00 85.88 103 ARG A O 1
ATOM 780 N N . GLY A 1 104 ? 15.966 6.173 -28.219 1.00 83.12 104 GLY A N 1
ATOM 781 C CA . GLY A 1 104 ? 15.933 5.948 -26.774 1.00 83.12 104 GLY A CA 1
ATOM 782 C C . GLY A 1 104 ? 15.363 7.114 -25.954 1.00 83.12 104 GLY A C 1
ATOM 783 O O . GLY A 1 104 ? 14.942 6.876 -24.821 1.00 83.12 104 GLY A O 1
ATOM 784 N N . ASP A 1 105 ? 15.317 8.315 -26.536 1.00 88.56 105 ASP A N 1
ATOM 785 C CA . ASP A 1 105 ? 14.901 9.588 -25.930 1.00 88.56 105 ASP A CA 1
ATOM 786 C C . ASP A 1 105 ? 13.586 10.128 -26.528 1.00 88.56 105 ASP A C 1
ATOM 788 O O . ASP A 1 105 ? 13.211 11.273 -26.283 1.00 88.56 105 ASP A O 1
ATOM 792 N N . GLU A 1 106 ? 12.888 9.331 -27.343 1.00 91.19 106 GLU A N 1
ATOM 793 C CA . GLU A 1 106 ? 11.670 9.763 -28.034 1.00 91.19 106 GLU A CA 1
ATOM 794 C C . GLU A 1 106 ? 10.516 10.074 -27.065 1.00 91.19 106 GLU A C 1
ATOM 796 O O . GLU A 1 106 ? 10.392 9.470 -25.996 1.00 91.19 106 GLU A O 1
ATOM 801 N N . GLU A 1 107 ? 9.630 10.997 -27.457 1.00 89.38 107 GLU A N 1
ATOM 802 C CA . GLU A 1 107 ? 8.515 11.449 -26.610 1.00 89.38 107 GLU A CA 1
ATOM 803 C C . GLU A 1 107 ? 7.574 10.305 -26.199 1.00 89.38 107 GLU A C 1
ATOM 805 O O . GLU A 1 107 ? 7.014 10.310 -25.100 1.00 89.38 107 GLU A O 1
ATOM 810 N N . GLU A 1 108 ? 7.445 9.285 -27.051 1.00 91.44 108 GLU A N 1
ATOM 811 C CA . GLU A 1 108 ? 6.639 8.094 -26.774 1.00 91.44 108 GLU A CA 1
ATOM 812 C C . GLU A 1 108 ? 7.170 7.287 -25.580 1.00 91.44 108 GLU A C 1
ATOM 814 O O . GLU A 1 108 ? 6.379 6.637 -24.901 1.00 91.44 108 GLU A O 1
ATOM 819 N N . LEU A 1 109 ? 8.476 7.367 -25.283 1.00 92.50 109 LEU A N 1
ATOM 820 C CA . LEU A 1 109 ? 9.123 6.666 -24.171 1.00 92.50 109 LEU A CA 1
ATOM 821 C C . LEU A 1 109 ? 9.209 7.499 -22.891 1.00 92.50 109 LEU A C 1
ATOM 823 O O . LEU A 1 109 ? 9.758 7.018 -21.899 1.00 92.50 109 LEU A O 1
ATOM 827 N N . LEU A 1 110 ? 8.693 8.734 -22.867 1.00 92.19 110 LEU A N 1
ATOM 828 C CA . LEU A 1 110 ? 8.825 9.623 -21.705 1.00 92.19 110 LEU A CA 1
ATOM 829 C C . LEU A 1 110 ? 8.280 8.995 -20.420 1.00 92.19 110 LEU A C 1
ATOM 831 O O . LEU A 1 110 ? 8.900 9.133 -19.367 1.00 92.19 110 LEU A O 1
ATOM 835 N N . LYS A 1 111 ? 7.155 8.274 -20.496 1.00 93.88 111 LYS A N 1
ATOM 836 C CA . LYS A 1 111 ? 6.559 7.602 -19.329 1.00 93.88 111 LYS A CA 1
ATOM 837 C C . LYS A 1 111 ? 7.431 6.457 -18.817 1.00 93.88 111 LYS A C 1
ATOM 839 O O . LYS A 1 111 ? 7.488 6.204 -17.617 1.00 93.88 111 LYS A O 1
ATOM 844 N N . GLU A 1 112 ? 8.096 5.744 -19.714 1.00 94.12 112 GLU A N 1
ATOM 845 C CA . GLU A 1 112 ? 8.963 4.625 -19.383 1.00 94.12 112 GLU A CA 1
ATOM 846 C C . GLU A 1 112 ? 10.365 5.080 -18.963 1.00 94.12 112 GLU A C 1
ATOM 848 O O . GLU A 1 112 ? 11.003 4.378 -18.181 1.00 94.12 112 GLU A O 1
ATOM 853 N N . ASN A 1 113 ? 10.844 6.211 -19.473 1.00 93.12 113 ASN A N 1
ATOM 854 C CA . ASN A 1 113 ? 12.145 6.804 -19.176 1.00 93.12 113 ASN A CA 1
ATOM 855 C C . ASN A 1 113 ? 12.120 7.555 -17.841 1.00 93.12 113 ASN A C 1
ATOM 857 O O . ASN A 1 113 ? 12.910 7.262 -16.944 1.00 93.12 113 ASN A O 1
ATOM 861 N N . ILE A 1 114 ? 11.141 8.442 -17.659 1.00 93.94 114 ILE A N 1
ATOM 862 C CA . ILE A 1 114 ? 10.983 9.222 -16.432 1.00 93.94 114 ILE A CA 1
ATOM 863 C C . ILE A 1 114 ? 10.240 8.374 -15.397 1.00 93.94 114 ILE A C 1
ATOM 865 O O . ILE A 1 114 ? 9.009 8.325 -15.350 1.00 93.94 114 ILE A O 1
ATOM 869 N N . LYS A 1 115 ? 10.994 7.692 -14.531 1.00 96.00 115 LYS A N 1
ATOM 870 C CA . LYS A 1 115 ? 10.419 6.891 -13.446 1.00 96.00 115 LYS A CA 1
ATOM 871 C C . LYS A 1 115 ? 9.874 7.791 -12.342 1.00 96.00 115 LYS A C 1
ATOM 873 O O . LYS A 1 115 ? 10.620 8.330 -11.529 1.00 96.00 115 LYS A O 1
ATOM 878 N N . ASN A 1 116 ? 8.553 7.906 -12.281 1.00 94.81 116 ASN A N 1
ATOM 879 C CA . ASN A 1 116 ? 7.877 8.628 -11.213 1.00 94.81 116 ASN A CA 1
ATOM 880 C C . ASN A 1 116 ? 7.583 7.697 -10.024 1.00 94.81 116 ASN A C 1
ATOM 882 O O . ASN A 1 116 ? 6.900 6.686 -10.181 1.00 94.81 116 ASN A O 1
ATOM 886 N N . THR A 1 117 ? 8.079 8.049 -8.835 1.00 94.81 117 THR A N 1
ATOM 887 C CA . THR A 1 117 ? 7.830 7.315 -7.581 1.00 94.81 117 THR A CA 1
ATOM 888 C C . THR A 1 117 ? 6.975 8.094 -6.588 1.00 94.81 117 THR A C 1
ATOM 890 O O . THR A 1 117 ? 7.047 7.844 -5.383 1.00 94.81 117 THR A O 1
ATOM 893 N N . ALA A 1 118 ? 6.189 9.055 -7.075 1.00 96.50 118 ALA A N 1
ATOM 894 C CA . ALA A 1 118 ? 5.225 9.777 -6.264 1.00 96.50 118 ALA A CA 1
ATOM 895 C C . ALA A 1 118 ? 4.242 8.810 -5.590 1.00 96.50 118 ALA A C 1
ATOM 897 O O . ALA A 1 118 ? 3.779 7.830 -6.178 1.00 96.50 118 ALA A O 1
ATOM 898 N N . SER A 1 119 ? 3.937 9.100 -4.332 1.00 97.25 119 SER A N 1
ATOM 899 C CA . SER A 1 119 ? 2.874 8.444 -3.582 1.00 97.25 119 SER A CA 1
ATOM 900 C C . SER A 1 119 ? 1.496 8.961 -3.997 1.00 97.25 119 SER A C 1
ATOM 902 O O . SER A 1 119 ? 1.360 10.070 -4.513 1.00 97.25 119 SER A O 1
ATOM 904 N N . SER A 1 120 ? 0.469 8.174 -3.698 1.00 98.06 120 SER A N 1
ATOM 905 C CA . SER A 1 120 ? -0.941 8.564 -3.767 1.00 98.06 120 SER A CA 1
ATOM 906 C C . SER A 1 120 ? -1.563 8.541 -2.368 1.00 98.06 120 SER A C 1
ATOM 908 O O . SER A 1 120 ? -0.935 8.098 -1.407 1.00 98.06 120 SER A O 1
ATOM 910 N N . THR A 1 121 ? -2.814 8.975 -2.262 1.00 98.31 121 THR A N 1
ATOM 911 C CA . THR A 1 121 ? -3.633 8.860 -1.049 1.00 98.31 121 THR A CA 1
ATOM 912 C C . THR A 1 121 ? -4.669 7.750 -1.216 1.00 98.31 121 THR A C 1
ATOM 914 O O . THR A 1 121 ? -5.242 7.582 -2.295 1.00 98.31 121 THR A O 1
ATOM 917 N N . GLY A 1 122 ? -4.900 6.984 -0.153 1.00 98.19 122 GLY A N 1
ATOM 918 C CA . GLY A 1 122 ? -5.982 6.014 -0.017 1.00 98.19 122 GLY A CA 1
ATOM 919 C C . GLY A 1 122 ? -6.925 6.399 1.123 1.00 98.19 122 GLY A C 1
ATOM 920 O O . GLY A 1 122 ? -6.603 7.255 1.942 1.00 98.19 122 GLY A O 1
ATOM 921 N N . LYS A 1 123 ? -8.096 5.760 1.184 1.00 98.44 123 LYS A N 1
ATOM 922 C CA . LYS A 1 123 ? -9.081 5.951 2.257 1.00 98.44 123 LYS A CA 1
ATOM 923 C C . LYS A 1 123 ? -9.505 4.605 2.827 1.00 98.44 123 LYS A C 1
ATOM 925 O O . LYS A 1 123 ? -9.781 3.681 2.065 1.00 98.44 123 LYS A O 1
ATOM 930 N N . ASN A 1 124 ? -9.552 4.502 4.151 1.00 96.94 124 ASN A N 1
ATOM 931 C CA . ASN A 1 124 ? -9.979 3.304 4.870 1.00 96.94 124 ASN A CA 1
ATOM 932 C C . ASN A 1 124 ? -11.128 3.640 5.830 1.00 96.94 124 ASN A C 1
ATOM 934 O O . ASN A 1 124 ? -11.169 4.738 6.387 1.00 96.94 124 ASN A O 1
ATOM 938 N N . THR A 1 125 ? -12.031 2.684 6.035 1.00 98.38 125 THR A N 1
ATOM 939 C CA . THR A 1 125 ? -13.098 2.726 7.037 1.00 98.38 125 THR A CA 1
ATOM 940 C C . THR A 1 125 ? -12.986 1.477 7.899 1.00 98.38 125 THR A C 1
ATOM 942 O O . THR A 1 125 ? -13.012 0.357 7.392 1.00 98.38 125 THR A O 1
ATOM 945 N N . LEU A 1 126 ? -12.869 1.683 9.204 1.00 98.25 126 LEU A N 1
ATOM 946 C CA . LEU A 1 126 ? -12.753 0.645 10.213 1.00 98.25 126 LEU A CA 1
ATOM 947 C C . LEU A 1 126 ? -14.023 0.623 11.069 1.00 98.25 126 LEU A C 1
ATOM 949 O O . LEU A 1 126 ? -14.605 1.666 11.375 1.00 98.25 126 LEU A O 1
ATOM 953 N N . SER A 1 127 ? -14.430 -0.579 11.468 1.00 98.38 127 SER A N 1
ATOM 954 C CA . SER A 1 127 ? -15.633 -0.813 12.269 1.00 98.38 127 SER A CA 1
ATOM 955 C C . SER A 1 127 ? -15.317 -1.773 13.410 1.00 98.38 127 SER A C 1
ATOM 957 O O . SER A 1 127 ? -14.971 -2.935 13.183 1.00 98.38 127 SER A O 1
ATOM 959 N N . VAL A 1 128 ? -15.462 -1.301 14.647 1.00 97.75 128 VAL A N 1
ATOM 960 C CA . VAL A 1 128 ? -15.373 -2.136 15.846 1.00 97.75 128 VAL A CA 1
ATOM 961 C C . VAL A 1 128 ? -16.651 -2.960 15.949 1.00 97.75 128 VAL A C 1
ATOM 963 O O . VAL A 1 128 ? -17.748 -2.422 16.063 1.00 97.75 128 VAL A O 1
ATOM 966 N N . THR A 1 129 ? -16.517 -4.285 15.922 1.00 98.06 129 THR A N 1
ATOM 967 C CA . THR A 1 129 ? -17.672 -5.199 16.000 1.00 98.06 129 THR A CA 1
ATOM 968 C C . THR A 1 129 ? -17.845 -5.816 17.383 1.00 98.06 129 THR A C 1
ATOM 970 O O . THR A 1 129 ? -18.967 -6.103 17.799 1.00 98.06 129 THR A O 1
ATOM 973 N N . LYS A 1 130 ? -16.739 -6.041 18.097 1.00 97.31 130 LYS A N 1
ATOM 974 C CA . LYS A 1 130 ? -16.684 -6.614 19.445 1.00 97.31 130 LYS A CA 1
ATOM 975 C C . LYS A 1 130 ? -15.467 -6.048 20.175 1.00 97.31 130 LYS A C 1
ATOM 977 O O . LYS A 1 130 ? -14.465 -5.748 19.536 1.00 97.31 130 LYS A O 1
ATOM 982 N N . SER A 1 131 ? -15.545 -5.962 21.497 1.00 96.25 131 SER A N 1
ATOM 983 C CA . SER A 1 131 ? -14.424 -5.615 22.375 1.00 96.25 131 SER A CA 1
ATOM 984 C C . SER A 1 131 ? -14.445 -6.493 23.625 1.00 96.25 131 SER A C 1
ATOM 986 O O . SER A 1 131 ? -15.492 -7.042 23.990 1.00 96.25 131 SER A O 1
ATOM 988 N N . LYS A 1 132 ? -13.290 -6.649 24.281 1.00 98.00 132 LYS A N 1
ATOM 989 C CA . LYS A 1 132 ? -13.174 -7.364 25.555 1.00 98.00 132 LYS A CA 1
ATOM 990 C C . LYS A 1 132 ? -12.488 -6.463 26.585 1.00 98.00 132 LYS A C 1
ATOM 992 O O . LYS A 1 132 ? -11.282 -6.550 26.773 1.00 98.00 132 LYS A O 1
ATOM 997 N N . PRO A 1 133 ? -13.244 -5.638 27.330 1.00 96.38 133 PRO A N 1
ATOM 998 C CA . PRO A 1 133 ? -12.668 -4.610 28.202 1.00 96.38 133 PRO A CA 1
ATOM 999 C C . PRO A 1 133 ? -11.616 -5.100 29.212 1.00 96.38 133 PRO A C 1
ATOM 1001 O O . PRO A 1 133 ? -10.775 -4.318 29.633 1.00 96.38 133 PRO A O 1
ATOM 1004 N N . GLN A 1 134 ? -11.633 -6.382 29.602 1.00 97.62 134 GLN A N 1
ATOM 1005 C CA . GLN A 1 134 ? -10.642 -6.956 30.521 1.00 97.62 134 GLN A CA 1
ATOM 1006 C C . GLN A 1 134 ? -9.229 -7.065 29.923 1.00 97.62 134 GLN A C 1
ATOM 1008 O O . GLN A 1 134 ? -8.271 -7.189 30.679 1.00 97.62 134 GLN A O 1
ATOM 1013 N N . THR A 1 135 ? -9.100 -7.077 28.595 1.00 96.56 135 THR A N 1
ATOM 1014 C CA . THR A 1 135 ? -7.827 -7.249 27.871 1.00 96.56 135 THR A CA 1
ATOM 1015 C C . THR A 1 135 ? -7.551 -6.145 26.852 1.00 96.56 135 THR A C 1
ATOM 1017 O O . THR A 1 135 ? -6.519 -6.204 26.189 1.00 96.56 135 THR A O 1
ATOM 1020 N N . GLY A 1 136 ? -8.458 -5.169 26.728 1.00 87.31 136 GLY A N 1
ATOM 1021 C CA . GLY A 1 136 ? -8.580 -4.356 25.513 1.00 87.31 136 GLY A CA 1
ATOM 1022 C C . GLY A 1 136 ? -9.352 -5.089 24.422 1.00 87.31 136 GLY A C 1
ATOM 1023 O O . GLY A 1 136 ? -9.861 -4.380 23.532 1.00 87.31 136 GLY A O 1
#

Foldseek 3Di:
DWDPPPFFDWDPWDFDWDQDPVQKIWTWTDDGSFWTWTWDADPVGDIDIAIRGQAGWTWMDHQQKTKTKGKGWASDDQCDQDPQQAGRPGGALFNVVPPPPCPRVDPVCNPVSHDDGDIDMDMDMHHDDDDDVVVD